Protein AF-A0A382YGJ0-F1 (afdb_monomer_lite)

pLDDT: mean 92.54, std 5.69, range [66.06, 98.06]

Organism: NCBI:txid408172

Sequence (85 aa):
MTYDGRHHEHFEEHGYVRLGQLLSASELSALRERIDALMLGRIATEGITFQLDGEGDEYADLPPSTLGSPKETLAYRRVDELHQD

Secondary structure (DSSP, 8-state):
----HHHHHHHHHHS-------S-HHHHHHHHHHHHHHHTTSS--TT-EEEEPPSSS-GGGPPPPEEB-SSS-S-EEEEESGGG-

Radius of gyration: 17.46 Å; chains: 1; bounding box: 31×30×43 Å

Structure (mmCIF, N/CA/C/O backbone):
data_AF-A0A382YGJ0-F1
#
_entry.id   AF-A0A382YGJ0-F1
#
loop_
_atom_site.group_PDB
_atom_site.id
_atom_site.type_symbol
_atom_site.label_atom_id
_atom_site.label_alt_id
_atom_site.label_comp_id
_atom_site.label_asym_id
_atom_site.label_entity_id
_atom_site.label_seq_id
_atom_site.pdbx_PDB_ins_code
_atom_site.Cartn_x
_atom_site.Cartn_y
_atom_site.Cartn_z
_atom_site.occupancy
_atom_site.B_iso_or_equiv
_atom_site.auth_seq_id
_atom_site.auth_comp_id
_atom_site.auth_asym_id
_atom_site.auth_atom_id
_atom_site.pdbx_PDB_model_num
ATOM 1 N N . MET A 1 1 ? -16.287 9.242 16.199 1.00 66.06 1 MET A N 1
ATOM 2 C CA . MET A 1 1 ? -16.134 8.332 17.355 1.00 66.06 1 MET A CA 1
ATOM 3 C C . MET A 1 1 ? -14.768 8.606 17.954 1.00 66.06 1 MET A C 1
ATOM 5 O O . MET A 1 1 ? -13.838 8.790 17.180 1.00 66.06 1 MET A O 1
ATOM 9 N N . THR A 1 2 ? -14.656 8.707 19.276 1.00 80.94 2 THR A N 1
ATOM 10 C CA . THR A 1 2 ? -13.401 9.069 19.954 1.00 80.94 2 THR A CA 1
ATOM 11 C C . THR A 1 2 ? -12.981 7.909 20.842 1.00 80.94 2 THR A C 1
ATOM 13 O O . THR A 1 2 ? -13.831 7.314 21.501 1.00 80.94 2 THR A O 1
ATOM 16 N N . TYR A 1 3 ? -11.693 7.575 20.826 1.00 89.62 3 TYR A N 1
ATOM 17 C CA . TYR A 1 3 ? -11.115 6.575 21.718 1.00 89.62 3 TYR A CA 1
ATOM 18 C C . TYR A 1 3 ? -11.326 6.985 23.182 1.00 89.62 3 TYR A C 1
ATOM 20 O O . TYR A 1 3 ? -11.125 8.149 23.532 1.00 89.62 3 TYR A O 1
ATOM 28 N N . ASP A 1 4 ? -11.740 6.042 24.024 1.00 92.69 4 ASP A N 1
ATOM 29 C CA . ASP A 1 4 ? -12.037 6.277 25.439 1.00 92.69 4 ASP A CA 1
ATOM 30 C C . ASP A 1 4 ? -11.465 5.164 26.335 1.00 92.69 4 ASP A C 1
ATOM 32 O O . ASP A 1 4 ? -10.824 4.225 25.859 1.00 92.69 4 ASP A O 1
ATOM 36 N N . GLY A 1 5 ? -11.713 5.265 27.644 1.00 93.44 5 GLY A N 1
ATOM 37 C CA . GLY A 1 5 ? -11.203 4.310 28.630 1.00 93.44 5 GLY A CA 1
ATOM 38 C C . GLY A 1 5 ? -11.653 2.863 28.406 1.00 93.44 5 GLY A C 1
ATOM 39 O O . GLY A 1 5 ? -10.866 1.955 28.638 1.00 93.44 5 GLY A O 1
ATOM 40 N N . ARG A 1 6 ? -12.860 2.625 27.873 1.00 92.69 6 ARG A N 1
ATOM 41 C CA . ARG A 1 6 ? -13.336 1.257 27.592 1.00 92.69 6 ARG A CA 1
ATOM 42 C C . ARG A 1 6 ? -12.589 0.636 26.423 1.00 92.69 6 ARG A C 1
ATOM 44 O O . ARG A 1 6 ? -12.300 -0.556 26.433 1.00 92.69 6 ARG A O 1
ATOM 51 N N . HIS A 1 7 ? -12.272 1.447 25.415 1.00 94.75 7 HIS A N 1
ATOM 52 C CA . HIS A 1 7 ? -11.396 1.004 24.336 1.00 94.75 7 HIS A CA 1
ATOM 53 C C . HIS A 1 7 ? -10.008 0.670 24.891 1.00 94.75 7 HIS A C 1
ATOM 55 O O . HIS A 1 7 ? -9.440 -0.354 24.532 1.00 94.75 7 HIS A O 1
ATOM 61 N N . HIS A 1 8 ? -9.479 1.492 25.797 1.00 95.06 8 HIS A N 1
ATOM 62 C CA . HIS A 1 8 ? -8.177 1.236 26.405 1.00 95.06 8 HIS A CA 1
ATOM 63 C C . HIS A 1 8 ? -8.130 -0.073 27.199 1.00 95.06 8 HIS A C 1
ATOM 65 O O . HIS A 1 8 ? -7.265 -0.900 26.935 1.00 95.06 8 HIS A O 1
ATOM 71 N N . GLU A 1 9 ? -9.109 -0.318 28.069 1.00 97.12 9 GLU A N 1
ATOM 72 C CA . GLU A 1 9 ? -9.222 -1.573 28.825 1.00 97.12 9 GLU A CA 1
ATOM 73 C C . GLU A 1 9 ? -9.315 -2.802 27.902 1.00 97.12 9 GLU A C 1
ATOM 75 O O . GLU A 1 9 ? -8.595 -3.778 28.095 1.00 97.12 9 GLU A O 1
ATOM 80 N N . HIS A 1 10 ? -10.129 -2.736 26.840 1.00 96.44 10 HIS A N 1
ATOM 81 C CA . HIS A 1 10 ? -10.242 -3.829 25.866 1.00 96.44 10 HIS A CA 1
ATOM 82 C C . HIS A 1 10 ? -8.928 -4.075 25.106 1.00 96.44 10 HIS A C 1
ATOM 84 O O . HIS A 1 10 ? -8.600 -5.217 24.784 1.00 96.44 10 HIS A O 1
ATOM 90 N N . PHE A 1 11 ? -8.176 -3.020 24.780 1.00 97.00 11 PHE A N 1
ATOM 91 C CA . PHE A 1 11 ? -6.876 -3.164 24.127 1.00 97.00 11 PHE A CA 1
ATOM 92 C C . PHE A 1 11 ? -5.861 -3.857 25.039 1.00 97.00 11 PHE A C 1
ATOM 94 O O . PHE A 1 11 ? -5.175 -4.762 24.578 1.00 97.00 11 PHE A O 1
ATOM 101 N N . GLU A 1 12 ? -5.793 -3.475 26.314 1.00 98.06 12 GLU A N 1
ATOM 102 C CA . GLU A 1 12 ? -4.908 -4.119 27.293 1.00 98.06 12 GLU A CA 1
ATOM 103 C C . GLU A 1 12 ? -5.252 -5.609 27.477 1.00 98.06 12 GLU A C 1
ATOM 105 O O . GLU A 1 12 ? -4.355 -6.444 27.561 1.00 98.06 12 GLU A O 1
ATOM 110 N N . GLU A 1 13 ? -6.542 -5.969 27.483 1.00 97.94 13 GLU A N 1
ATOM 111 C CA . GLU A 1 13 ? -6.981 -7.362 27.652 1.00 97.94 13 GLU A CA 1
ATOM 112 C C . GLU A 1 13 ? -6.797 -8.219 26.386 1.00 97.94 13 GLU A C 1
ATOM 114 O O . GLU A 1 13 ? -6.408 -9.386 26.469 1.00 97.94 13 GLU A O 1
ATOM 119 N N . HIS A 1 14 ? -7.075 -7.665 25.202 1.00 97.50 14 HIS A N 1
ATOM 120 C CA . HIS A 1 14 ? -7.189 -8.445 23.962 1.00 97.50 14 HIS A CA 1
ATOM 121 C C . HIS A 1 14 ? -6.122 -8.131 22.903 1.00 97.50 14 HIS A C 1
ATOM 123 O O . HIS A 1 14 ? -6.040 -8.832 21.895 1.00 97.50 14 HIS A O 1
ATOM 129 N N . GLY A 1 15 ? -5.323 -7.079 23.085 1.00 97.19 15 GLY A N 1
ATOM 130 C CA . GLY A 1 15 ? -4.305 -6.625 22.130 1.00 97.19 15 GLY A CA 1
ATOM 131 C C . GLY A 1 15 ? -4.859 -5.922 20.884 1.00 97.19 15 GLY A C 1
ATOM 132 O O . GLY A 1 15 ? -4.102 -5.621 19.962 1.00 97.19 15 GLY A O 1
ATOM 133 N N . TYR A 1 16 ? -6.169 -5.659 20.817 1.00 95.62 16 TYR A N 1
ATOM 134 C CA . TYR A 1 16 ? -6.805 -4.929 19.717 1.00 95.62 16 TYR A CA 1
ATOM 135 C C . TYR A 1 16 ? -8.057 -4.173 20.178 1.00 95.62 16 TYR A C 1
ATOM 137 O O . TYR A 1 16 ? -8.650 -4.475 21.211 1.00 95.62 16 TYR A O 1
ATOM 145 N N . VAL A 1 17 ? -8.498 -3.209 19.365 1.00 95.88 17 VAL A N 1
ATOM 146 C CA . VAL A 1 17 ? -9.748 -2.457 19.548 1.00 95.88 17 VAL A CA 1
ATOM 147 C C . VAL A 1 17 ? -10.447 -2.271 18.208 1.00 95.88 17 VAL A C 1
ATOM 149 O O . VAL A 1 17 ? -9.812 -1.984 17.195 1.00 95.88 17 VAL A O 1
ATOM 152 N N . ARG A 1 18 ? -11.781 -2.362 18.204 1.00 92.38 18 ARG A N 1
ATOM 153 C CA . ARG A 1 18 ? -12.607 -1.996 17.049 1.00 92.38 18 ARG A CA 1
ATOM 154 C C . ARG A 1 18 ? -13.126 -0.565 17.200 1.00 92.38 18 ARG A C 1
ATOM 156 O O . ARG A 1 18 ? -14.006 -0.315 18.011 1.00 92.38 18 ARG A O 1
ATOM 163 N N . LEU A 1 19 ? -12.642 0.352 16.363 1.00 91.56 19 LEU A N 1
ATOM 164 C CA . LEU A 1 19 ? -13.032 1.774 16.381 1.00 91.56 19 LEU A CA 1
ATOM 165 C C . LEU A 1 19 ? -14.275 2.106 15.534 1.00 91.56 19 LEU A C 1
ATOM 167 O O . LEU A 1 19 ? -14.642 3.269 15.395 1.00 91.56 19 LEU A O 1
ATOM 171 N N . GLY A 1 20 ? -14.917 1.098 14.940 1.00 90.69 20 GLY A N 1
ATOM 172 C CA . GLY A 1 20 ? -16.036 1.309 14.023 1.00 90.69 20 GLY A CA 1
ATOM 173 C C . GLY A 1 20 ? -15.596 1.911 12.684 1.00 90.69 20 GLY A C 1
ATOM 174 O O . GLY A 1 20 ? -14.507 1.621 12.192 1.00 90.69 20 GLY A O 1
ATOM 175 N N . GLN A 1 21 ? -16.472 2.703 12.066 1.00 92.56 21 GLN A N 1
ATOM 176 C CA . GLN A 1 21 ? -16.193 3.366 10.794 1.00 92.56 21 GLN A CA 1
ATOM 177 C C . GLN A 1 21 ? -15.444 4.682 11.039 1.00 92.56 21 GLN A C 1
ATOM 179 O O . GLN A 1 21 ? -15.993 5.604 11.641 1.00 92.56 21 GLN A O 1
ATOM 184 N N . LEU A 1 22 ? -14.201 4.758 10.557 1.00 92.25 22 LEU A N 1
ATOM 185 C CA . LEU A 1 22 ? -13.353 5.950 10.675 1.00 92.25 22 LEU A CA 1
ATOM 186 C C . LEU A 1 22 ? -13.423 6.869 9.452 1.00 92.25 22 LEU A C 1
ATOM 188 O O . LEU A 1 22 ? -13.248 8.072 9.594 1.00 92.25 22 LEU A O 1
ATOM 192 N N . LEU A 1 23 ? -13.690 6.300 8.275 1.00 94.88 23 LEU A N 1
ATOM 193 C CA . LEU A 1 23 ? -13.753 7.012 7.001 1.00 94.88 23 LEU A CA 1
ATOM 194 C C . LEU A 1 23 ? -15.111 6.791 6.338 1.00 94.88 23 LEU A C 1
ATOM 196 O O . LEU A 1 23 ? -15.694 5.703 6.408 1.00 94.88 23 LEU A O 1
ATOM 200 N N . SER A 1 24 ? -15.610 7.811 5.656 1.00 96.62 24 SER A N 1
ATOM 201 C CA . SER A 1 24 ? -16.697 7.675 4.691 1.00 96.62 24 SER A CA 1
A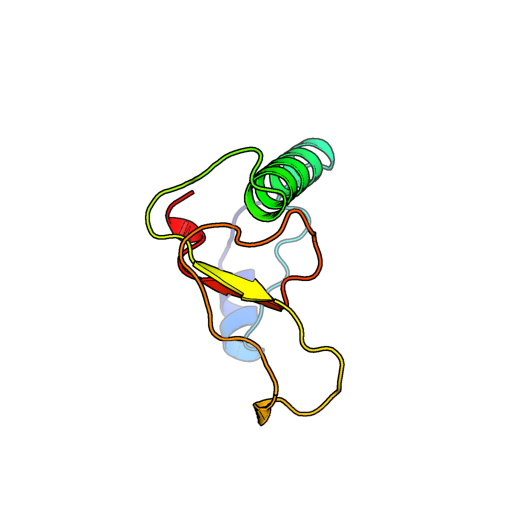TOM 202 C C . SER A 1 24 ? -16.265 6.824 3.490 1.00 96.62 24 SER A C 1
ATOM 204 O O . SER A 1 24 ? -15.078 6.628 3.221 1.00 96.62 24 SER A O 1
ATOM 206 N N . ALA A 1 25 ? -17.242 6.332 2.725 1.00 96.75 25 ALA A N 1
ATOM 207 C CA . ALA A 1 25 ? -16.961 5.583 1.500 1.00 96.75 25 ALA A CA 1
ATOM 208 C C . ALA A 1 25 ? -16.175 6.420 0.472 1.00 96.75 25 ALA A C 1
ATOM 210 O O . ALA A 1 25 ? -15.305 5.888 -0.213 1.00 96.75 25 ALA A O 1
ATOM 211 N N . SER A 1 26 ? -16.447 7.727 0.396 1.00 97.94 26 SER A N 1
ATOM 212 C CA . SER A 1 26 ? -15.733 8.656 -0.484 1.00 97.94 26 SER A CA 1
ATOM 213 C C . SER A 1 26 ? -14.285 8.876 -0.055 1.00 97.94 26 SER A C 1
ATOM 215 O O . SER A 1 26 ? -13.403 8.864 -0.905 1.00 97.94 26 SER A O 1
ATOM 217 N N . GLU A 1 27 ? -14.018 9.023 1.246 1.00 97.56 27 GLU A N 1
ATOM 218 C CA . GLU A 1 27 ? -12.645 9.177 1.752 1.00 97.56 27 GLU A CA 1
ATOM 219 C C . GLU A 1 27 ? -11.825 7.906 1.516 1.00 97.56 27 GLU A C 1
ATOM 221 O O . GLU A 1 27 ? -10.687 7.979 1.060 1.00 97.56 27 GLU A O 1
ATOM 226 N N . LEU A 1 28 ? -12.419 6.728 1.737 1.00 97.19 28 LEU A N 1
ATOM 227 C CA . LEU A 1 28 ? -11.761 5.460 1.425 1.00 97.19 28 LEU A CA 1
ATOM 228 C C . LEU A 1 28 ? -11.501 5.299 -0.084 1.00 97.19 28 LEU A C 1
ATOM 230 O O . LEU A 1 28 ? -10.447 4.793 -0.463 1.00 97.19 28 LEU A O 1
ATOM 234 N N . SER A 1 29 ? -12.433 5.725 -0.945 1.00 97.94 29 SER A N 1
ATOM 235 C CA . SER A 1 29 ? -12.225 5.718 -2.403 1.00 97.94 29 SER A CA 1
ATOM 236 C C . SER A 1 29 ? -11.061 6.619 -2.802 1.00 97.94 29 SER A C 1
ATOM 238 O O . SER A 1 29 ? -10.193 6.186 -3.551 1.00 97.94 29 SER A O 1
ATOM 240 N N . ALA A 1 30 ? -10.990 7.827 -2.240 1.00 98.00 30 ALA A N 1
ATOM 241 C CA . ALA A 1 30 ? -9.918 8.773 -2.533 1.00 98.00 30 ALA A CA 1
ATOM 242 C C . ALA A 1 30 ? -8.532 8.226 -2.144 1.00 98.00 30 ALA A C 1
ATOM 244 O O . ALA A 1 30 ? -7.585 8.357 -2.917 1.00 98.00 30 ALA A O 1
ATOM 245 N N . LEU A 1 31 ? -8.414 7.553 -0.991 1.00 96.88 31 LEU A N 1
ATOM 246 C CA . LEU A 1 31 ? -7.164 6.893 -0.589 1.00 96.88 31 LEU A CA 1
ATOM 247 C C . LEU A 1 31 ? -6.766 5.769 -1.555 1.00 96.88 31 LEU A C 1
ATOM 249 O O . LEU A 1 31 ? -5.594 5.641 -1.903 1.00 96.88 31 LEU A O 1
ATOM 253 N N . ARG A 1 32 ? -7.739 4.975 -2.019 1.00 96.88 32 ARG A N 1
ATOM 254 C CA . ARG A 1 32 ? -7.503 3.905 -3.002 1.00 96.88 32 ARG A CA 1
ATOM 255 C C . ARG A 1 32 ? -7.041 4.462 -4.345 1.00 96.88 32 ARG A C 1
ATOM 257 O O . ARG A 1 32 ? -6.073 3.976 -4.911 1.00 96.88 32 ARG A O 1
ATOM 264 N N . GLU A 1 33 ? -7.689 5.514 -4.828 1.00 97.81 33 GLU A N 1
ATOM 265 C CA . GLU A 1 33 ? -7.306 6.180 -6.075 1.00 97.81 33 GLU A CA 1
ATOM 266 C C . GLU A 1 33 ? -5.901 6.793 -5.993 1.00 97.81 33 GLU A C 1
ATOM 268 O O . GLU A 1 33 ? -5.141 6.718 -6.961 1.00 97.81 33 GLU A O 1
ATOM 273 N N . ARG A 1 34 ? -5.528 7.357 -4.834 1.00 97.00 34 ARG A N 1
ATOM 274 C CA . ARG A 1 34 ? -4.186 7.901 -4.587 1.00 97.00 34 ARG A CA 1
ATOM 275 C C . ARG A 1 34 ? -3.110 6.816 -4.667 1.00 97.00 34 ARG A C 1
ATOM 277 O O . ARG A 1 34 ? -2.137 7.003 -5.398 1.00 97.00 34 ARG A O 1
ATOM 284 N N . ILE A 1 35 ? -3.293 5.685 -3.979 1.00 95.88 35 ILE A N 1
ATOM 285 C CA . ILE A 1 35 ? -2.314 4.588 -4.026 1.00 95.88 35 ILE A CA 1
ATOM 286 C C . ILE A 1 35 ? -2.272 3.908 -5.401 1.00 95.88 35 ILE A C 1
ATOM 288 O O . ILE A 1 35 ? -1.184 3.622 -5.893 1.00 95.88 35 ILE A O 1
ATOM 292 N N . ASP A 1 36 ? -3.411 3.750 -6.084 1.00 97.19 36 ASP A N 1
ATOM 293 C CA . ASP A 1 36 ? -3.442 3.222 -7.453 1.00 97.19 36 ASP A CA 1
ATOM 294 C C . ASP A 1 36 ? -2.663 4.132 -8.408 1.00 97.19 36 ASP A C 1
ATOM 296 O O . ASP A 1 36 ? -1.913 3.661 -9.260 1.00 97.19 36 ASP A O 1
ATOM 300 N N . ALA A 1 37 ? -2.807 5.451 -8.275 1.00 97.12 37 ALA A N 1
ATOM 301 C CA . ALA A 1 37 ? -2.071 6.398 -9.099 1.00 97.12 37 ALA A CA 1
ATOM 302 C C . ALA A 1 37 ? -0.556 6.345 -8.840 1.00 97.12 37 ALA A C 1
ATOM 304 O O . ALA A 1 37 ? 0.208 6.435 -9.804 1.00 97.12 37 ALA A O 1
ATOM 305 N N . LEU A 1 38 ? -0.129 6.157 -7.584 1.00 95.94 38 LEU A N 1
ATOM 306 C CA . LEU A 1 38 ? 1.272 5.910 -7.233 1.00 95.94 38 LEU A CA 1
ATOM 307 C C . LEU A 1 38 ? 1.776 4.612 -7.873 1.00 95.94 38 LEU A C 1
A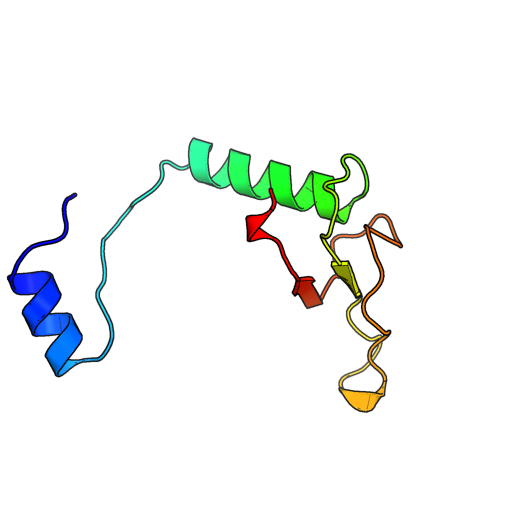TOM 309 O O . LEU A 1 38 ? 2.743 4.640 -8.629 1.00 95.94 38 LEU A O 1
ATOM 313 N N . MET A 1 39 ? 1.095 3.486 -7.642 1.00 95.38 39 MET A N 1
ATOM 314 C CA . MET A 1 39 ? 1.477 2.162 -8.162 1.00 95.38 39 MET A CA 1
ATOM 315 C C . MET A 1 39 ? 1.529 2.137 -9.696 1.00 95.38 39 MET A C 1
ATOM 317 O O . MET A 1 39 ? 2.434 1.561 -10.293 1.00 95.38 39 MET A O 1
ATOM 321 N N . LEU A 1 40 ? 0.601 2.828 -10.358 1.00 96.31 40 LEU A N 1
ATOM 322 C CA . LEU A 1 40 ? 0.566 2.947 -11.816 1.00 96.31 40 LEU A CA 1
ATOM 323 C C . LEU A 1 40 ? 1.560 3.981 -12.368 1.00 96.31 40 LEU A C 1
ATOM 325 O O . LEU A 1 40 ? 1.552 4.224 -13.569 1.00 96.31 40 LEU A O 1
ATOM 329 N N . GLY A 1 41 ? 2.375 4.619 -11.524 1.00 94.44 41 GLY A N 1
ATOM 330 C CA . GLY A 1 41 ? 3.374 5.607 -11.940 1.00 94.44 41 GLY A CA 1
ATOM 331 C C . GLY A 1 41 ? 2.784 6.908 -12.495 1.00 94.44 41 GLY A C 1
ATOM 332 O O . GLY A 1 41 ? 3.498 7.699 -13.104 1.00 94.44 41 GLY A O 1
ATOM 333 N N . ARG A 1 42 ? 1.483 7.158 -12.291 1.00 95.81 42 ARG A N 1
ATOM 334 C CA . ARG A 1 42 ? 0.805 8.391 -12.738 1.00 95.81 42 ARG A CA 1
ATOM 335 C C . ARG A 1 42 ? 1.255 9.604 -11.933 1.00 95.81 42 ARG A C 1
ATOM 337 O O . ARG A 1 42 ? 1.193 10.732 -12.414 1.00 95.81 42 ARG A O 1
ATOM 344 N N . ILE A 1 43 ? 1.668 9.353 -10.699 1.00 94.19 43 ILE A N 1
ATOM 345 C CA . ILE A 1 43 ? 2.236 10.314 -9.763 1.00 94.19 43 ILE A CA 1
ATOM 346 C C . ILE A 1 43 ? 3.426 9.657 -9.068 1.00 94.19 43 ILE A C 1
ATOM 348 O O . ILE A 1 43 ? 3.473 8.435 -8.935 1.00 94.19 43 ILE A O 1
ATOM 352 N N . ALA A 1 44 ? 4.381 10.471 -8.634 1.00 91.31 44 ALA A N 1
ATOM 353 C CA . ALA A 1 44 ? 5.578 10.010 -7.951 1.00 91.31 44 ALA A CA 1
ATOM 354 C C . ALA A 1 44 ? 5.780 10.815 -6.667 1.00 91.31 44 ALA A C 1
ATOM 356 O O . ALA A 1 44 ? 5.673 12.042 -6.682 1.00 91.31 44 ALA A O 1
ATOM 357 N N . THR A 1 45 ? 6.100 10.104 -5.592 1.00 93.50 45 THR A N 1
ATOM 358 C CA . THR A 1 45 ? 6.493 10.666 -4.300 1.00 93.50 45 THR A CA 1
ATOM 359 C C . THR A 1 45 ? 7.915 10.193 -4.015 1.00 93.50 45 THR A C 1
ATOM 361 O O . THR A 1 45 ? 8.239 9.019 -4.212 1.00 93.50 45 THR A O 1
ATOM 364 N N . GLU A 1 46 ? 8.791 11.119 -3.633 1.00 94.00 46 GLU A N 1
ATOM 365 C CA . GLU A 1 46 ? 10.201 10.823 -3.382 1.00 94.00 46 GLU A CA 1
ATOM 366 C C . GLU A 1 46 ? 10.356 9.870 -2.186 1.00 94.00 46 GLU A C 1
ATOM 368 O O . GLU A 1 46 ? 9.617 9.951 -1.211 1.00 94.00 46 GLU A O 1
ATOM 373 N N . GLY A 1 47 ? 11.310 8.941 -2.270 1.00 93.44 47 GLY A N 1
ATOM 374 C CA . GLY A 1 47 ? 11.605 7.991 -1.191 1.00 93.44 47 GLY A CA 1
ATOM 375 C C . GLY A 1 47 ? 10.723 6.740 -1.159 1.00 93.44 47 GLY A C 1
ATOM 376 O O . GLY A 1 47 ? 11.143 5.742 -0.578 1.00 93.44 47 GLY A O 1
ATOM 377 N N . ILE A 1 48 ? 9.571 6.733 -1.837 1.00 95.88 48 ILE A N 1
ATOM 378 C CA . ILE A 1 48 ? 8.725 5.535 -1.920 1.00 95.88 48 ILE A CA 1
ATOM 379 C C . ILE A 1 48 ? 9.378 4.486 -2.827 1.00 95.88 48 ILE A C 1
ATOM 381 O O . ILE A 1 48 ? 9.797 4.778 -3.955 1.00 95.88 48 ILE A O 1
ATOM 385 N N . THR A 1 49 ? 9.431 3.241 -2.348 1.00 96.00 49 THR A N 1
ATOM 386 C CA . THR A 1 49 ? 9.899 2.096 -3.141 1.00 96.00 49 THR A CA 1
ATOM 387 C C . THR A 1 49 ? 8.816 1.037 -3.288 1.00 96.00 49 THR A C 1
ATOM 389 O O . THR A 1 49 ? 7.953 0.877 -2.424 1.00 96.00 49 THR A O 1
ATOM 392 N N . PHE A 1 50 ? 8.863 0.309 -4.399 1.00 95.94 50 PHE A N 1
ATOM 393 C CA . PHE A 1 50 ? 7.864 -0.684 -4.769 1.00 95.94 50 PHE A CA 1
ATOM 394 C C . PHE A 1 50 ? 8.529 -2.030 -5.046 1.00 95.94 50 PHE A C 1
ATOM 396 O O . PHE A 1 50 ? 9.549 -2.093 -5.732 1.00 95.94 50 PHE A O 1
ATOM 403 N N . GLN A 1 51 ? 7.931 -3.112 -4.545 1.00 95.19 51 GLN A N 1
ATOM 404 C CA . GLN A 1 51 ? 8.336 -4.487 -4.830 1.00 95.19 51 GLN A CA 1
ATOM 405 C C . GLN A 1 51 ? 7.221 -5.203 -5.590 1.00 95.19 51 GLN A C 1
ATOM 407 O O . GLN A 1 51 ? 6.110 -5.355 -5.070 1.00 95.19 51 GLN A O 1
ATOM 412 N N . LEU A 1 52 ? 7.504 -5.616 -6.828 1.00 94.00 52 LEU A N 1
ATOM 413 C CA . LEU A 1 52 ? 6.568 -6.420 -7.615 1.00 94.00 52 LEU A CA 1
ATOM 414 C C . LEU A 1 52 ? 6.314 -7.757 -6.922 1.00 94.00 52 LEU A C 1
ATOM 416 O O . LEU A 1 52 ? 7.198 -8.299 -6.255 1.00 94.00 52 LEU A O 1
ATOM 420 N N . ASP A 1 53 ? 5.107 -8.282 -7.094 1.00 89.88 53 ASP A N 1
ATOM 421 C CA . ASP A 1 53 ? 4.858 -9.671 -6.737 1.00 89.88 53 ASP A CA 1
ATOM 422 C C . ASP A 1 53 ? 5.596 -10.604 -7.711 1.00 89.88 53 ASP A C 1
ATOM 424 O O . ASP A 1 53 ? 5.851 -10.250 -8.868 1.00 89.88 53 ASP A O 1
ATOM 428 N N . GLY A 1 54 ? 6.000 -11.771 -7.219 1.00 80.19 54 GLY A N 1
ATOM 429 C CA . GLY A 1 54 ? 6.688 -12.777 -8.027 1.00 80.19 54 GLY A CA 1
ATOM 430 C C . GLY A 1 54 ? 5.728 -13.495 -8.974 1.00 80.19 54 GLY A C 1
ATOM 431 O O . GLY A 1 54 ? 4.512 -13.444 -8.810 1.00 80.19 54 GLY A O 1
ATOM 432 N N . GLU A 1 55 ? 6.272 -14.211 -9.959 1.00 80.94 55 GLU A N 1
ATOM 433 C CA . GLU A 1 55 ? 5.466 -15.097 -10.816 1.00 80.94 55 GLU A CA 1
ATOM 434 C C . GLU A 1 55 ? 5.141 -16.447 -10.142 1.00 80.94 55 GLU A C 1
ATOM 436 O O . GLU A 1 55 ? 4.331 -17.214 -10.661 1.00 80.94 55 GLU A O 1
ATOM 441 N N . GLY A 1 56 ? 5.746 -16.735 -8.984 1.00 79.00 56 GLY A N 1
ATOM 442 C CA . GLY A 1 56 ? 5.564 -17.974 -8.229 1.00 79.00 56 GLY A CA 1
ATOM 443 C C . GLY A 1 56 ? 5.500 -17.757 -6.716 1.00 79.00 56 GLY A C 1
ATOM 444 O O . GLY A 1 56 ? 5.597 -16.636 -6.220 1.00 79.00 56 GLY A O 1
ATOM 445 N N . ASP A 1 57 ? 5.348 -18.859 -5.980 1.00 77.75 57 ASP A N 1
ATOM 446 C CA . ASP A 1 57 ? 5.121 -18.839 -4.528 1.00 77.75 57 ASP A CA 1
ATOM 447 C C . ASP A 1 57 ? 6.414 -18.726 -3.699 1.00 77.75 57 A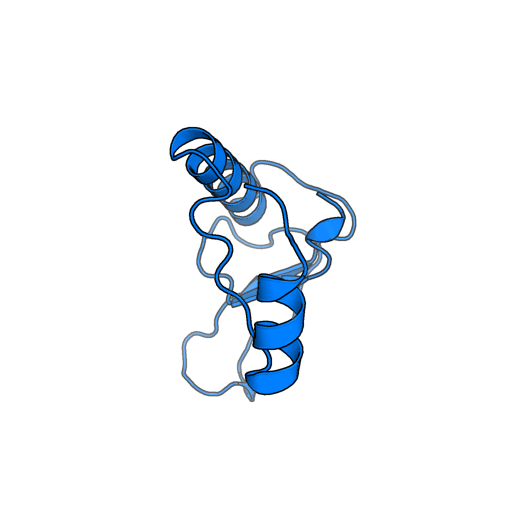SP A C 1
ATOM 449 O O . ASP A 1 57 ? 6.365 -18.480 -2.488 1.00 77.75 57 ASP A O 1
ATOM 453 N N . GLU A 1 58 ? 7.584 -18.905 -4.320 1.00 83.88 58 GLU A N 1
ATOM 454 C CA . GLU A 1 58 ? 8.864 -18.836 -3.620 1.00 83.88 58 GLU A CA 1
ATOM 455 C C . GLU A 1 58 ? 9.269 -17.388 -3.340 1.00 83.88 58 GLU A C 1
ATOM 457 O O . GLU A 1 58 ? 9.556 -16.595 -4.232 1.00 83.88 58 GLU A O 1
ATOM 462 N N . TYR A 1 59 ? 9.366 -17.048 -2.053 1.00 79.81 59 TYR A N 1
ATOM 463 C CA . TYR A 1 59 ? 9.775 -15.712 -1.617 1.00 79.81 59 TYR A CA 1
ATOM 464 C C . TYR A 1 59 ? 11.186 -15.328 -2.105 1.00 79.81 59 TYR A C 1
ATOM 466 O O . TYR A 1 59 ? 11.48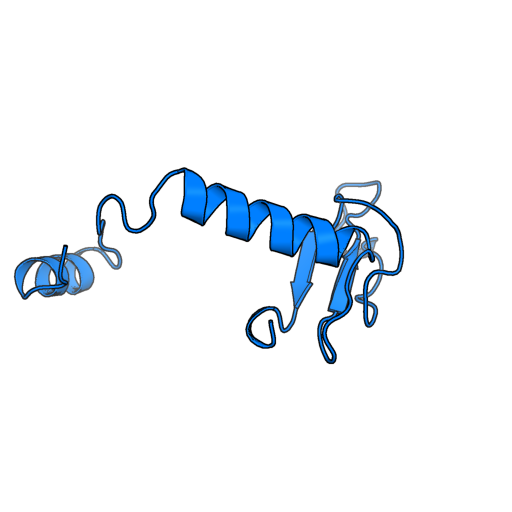3 -14.146 -2.270 1.00 79.81 59 TYR A O 1
ATOM 474 N N . ALA A 1 60 ? 12.057 -16.317 -2.329 1.00 84.00 60 ALA A N 1
ATOM 475 C CA . ALA A 1 60 ? 13.416 -16.104 -2.824 1.00 84.00 60 ALA A CA 1
ATOM 476 C C . ALA A 1 60 ? 13.458 -15.565 -4.265 1.00 84.00 60 ALA A C 1
ATOM 478 O O . ALA A 1 60 ? 14.415 -14.878 -4.617 1.00 84.00 60 ALA A O 1
ATOM 479 N N . ASP A 1 61 ? 12.411 -15.818 -5.055 1.00 86.75 61 ASP A N 1
ATOM 480 C CA . ASP A 1 61 ? 12.305 -15.390 -6.453 1.00 86.75 61 ASP A CA 1
ATOM 481 C C . ASP A 1 61 ? 11.654 -14.006 -6.604 1.00 86.75 61 ASP A C 1
ATOM 483 O O . ASP A 1 61 ? 11.431 -13.529 -7.720 1.00 86.75 61 ASP A O 1
ATOM 487 N N . LEU A 1 62 ? 11.335 -13.334 -5.490 1.00 88.75 62 LEU A N 1
ATOM 488 C CA . LEU A 1 62 ? 10.728 -12.011 -5.539 1.00 88.75 62 LEU A CA 1
ATOM 489 C C . LEU A 1 62 ? 11.701 -10.979 -6.130 1.00 88.75 62 LEU A C 1
ATOM 491 O O . LEU A 1 62 ? 12.847 -10.877 -5.678 1.00 88.75 62 LEU A O 1
ATOM 495 N N . PRO A 1 63 ? 11.238 -10.141 -7.075 1.00 90.00 63 PRO A N 1
ATOM 496 C CA . PRO A 1 63 ? 12.019 -9.013 -7.562 1.00 90.00 63 PRO A CA 1
ATOM 497 C C . PRO A 1 63 ? 12.469 -8.097 -6.411 1.00 90.00 63 PRO A C 1
ATOM 499 O O . PRO A 1 63 ? 11.758 -7.970 -5.409 1.00 90.00 63 PRO A O 1
ATOM 502 N N . PRO A 1 64 ? 13.627 -7.423 -6.518 1.00 90.75 64 PRO A N 1
ATOM 503 C CA . PRO A 1 64 ? 14.043 -6.448 -5.514 1.00 90.75 64 PRO A CA 1
ATOM 504 C C . PRO A 1 64 ? 13.092 -5.239 -5.482 1.00 90.75 64 PRO A C 1
ATOM 506 O O . PRO A 1 64 ? 12.476 -4.902 -6.494 1.00 90.75 64 PRO A O 1
ATOM 509 N N . SER A 1 65 ? 13.007 -4.557 -4.333 1.00 92.62 65 SER A N 1
ATOM 510 C CA . SER A 1 65 ? 12.345 -3.248 -4.255 1.00 92.62 65 SER A CA 1
ATOM 511 C C . SER A 1 65 ? 13.088 -2.231 -5.128 1.00 92.62 65 SER A C 1
ATOM 513 O O . SER A 1 65 ? 14.320 -2.174 -5.121 1.00 92.62 65 SER A O 1
ATOM 515 N N . THR A 1 66 ? 12.349 -1.388 -5.840 1.00 92.69 66 THR A N 1
ATOM 516 C CA . THR A 1 66 ? 12.895 -0.322 -6.692 1.00 92.69 66 THR A CA 1
ATOM 517 C C . THR A 1 66 ? 12.330 1.034 -6.297 1.00 92.69 66 THR A C 1
ATOM 519 O O . THR A 1 66 ? 11.179 1.121 -5.877 1.00 92.69 66 THR A O 1
ATOM 522 N N . LEU A 1 67 ? 13.121 2.098 -6.455 1.00 90.75 67 LEU A N 1
ATOM 523 C CA . LEU A 1 67 ? 12.660 3.468 -6.228 1.00 90.75 67 LEU A CA 1
ATOM 524 C C . LEU A 1 67 ? 11.623 3.871 -7.284 1.00 90.75 67 LEU A C 1
ATOM 526 O O . LEU A 1 67 ? 11.874 3.720 -8.481 1.00 90.75 67 LEU A O 1
ATOM 530 N N . GLY A 1 68 ? 10.488 4.412 -6.835 1.00 88.31 68 GLY A N 1
ATOM 531 C CA . GLY A 1 68 ? 9.349 4.699 -7.705 1.00 88.31 68 GLY A CA 1
ATOM 532 C C . GLY A 1 68 ? 8.728 3.436 -8.312 1.00 88.31 68 GLY A C 1
ATOM 533 O O . GLY A 1 68 ? 9.116 2.315 -7.986 1.00 88.31 68 GLY A O 1
ATOM 534 N N . SER A 1 69 ? 7.742 3.620 -9.188 1.00 86.12 69 SER A N 1
ATOM 535 C CA . SER A 1 69 ? 6.955 2.523 -9.767 1.00 86.12 69 SER A CA 1
ATOM 536 C C . SER A 1 69 ? 7.599 2.009 -11.060 1.00 86.12 69 SER A C 1
ATOM 538 O O . SER A 1 69 ? 7.433 2.638 -12.107 1.00 86.12 69 SER A O 1
ATOM 540 N N . PRO A 1 70 ? 8.337 0.880 -11.040 1.00 83.06 70 PRO A N 1
ATOM 541 C CA . PRO A 1 70 ? 9.087 0.386 -12.201 1.00 83.06 70 PRO A CA 1
ATOM 542 C C . PRO A 1 70 ? 8.184 -0.113 -13.337 1.00 83.06 70 PRO A C 1
ATOM 544 O O . PRO A 1 70 ? 8.630 -0.238 -14.477 1.00 83.06 70 PRO A O 1
ATOM 547 N N . LYS A 1 71 ? 6.928 -0.449 -13.027 1.00 89.69 71 LYS A N 1
ATOM 5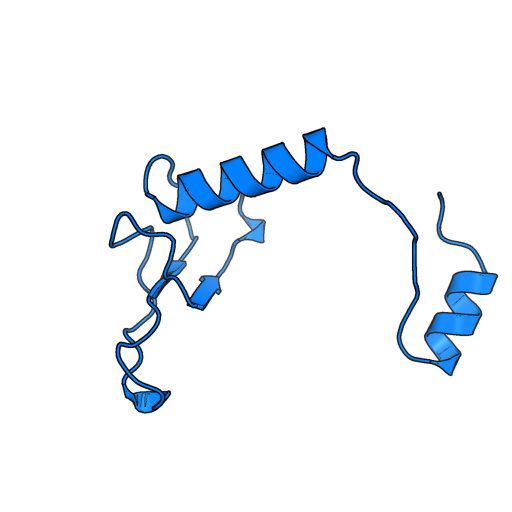48 C CA . LYS A 1 71 ? 5.937 -0.985 -13.960 1.00 89.69 71 LYS A CA 1
ATOM 549 C C . LYS A 1 71 ? 4.567 -0.374 -13.682 1.00 89.69 71 LYS A C 1
ATOM 551 O O . LYS A 1 71 ? 4.139 -0.282 -12.538 1.00 89.69 71 LYS A O 1
ATOM 556 N N . GLU A 1 72 ? 3.834 -0.024 -14.729 1.00 94.38 72 GLU A N 1
ATOM 557 C CA . GLU A 1 72 ? 2.455 0.451 -14.595 1.00 94.38 72 GLU A CA 1
ATOM 55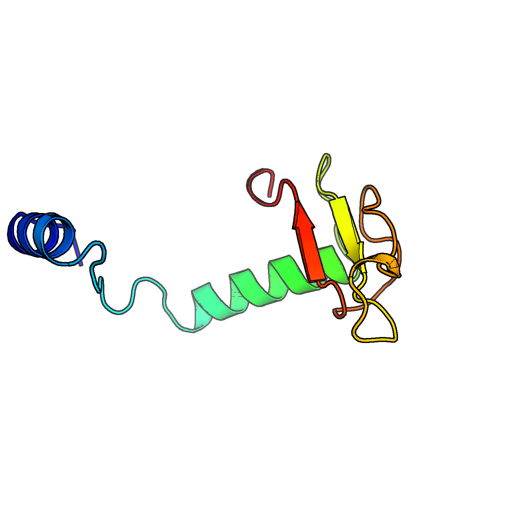8 C C . GLU A 1 72 ? 1.523 -0.728 -14.253 1.00 94.38 72 GLU A C 1
ATOM 560 O O . GLU A 1 72 ? 0.918 -1.353 -15.124 1.00 94.38 72 GLU A O 1
ATOM 565 N N . THR A 1 73 ? 1.458 -1.115 -12.978 1.00 94.06 73 THR A N 1
ATOM 566 C CA . THR A 1 73 ? 0.646 -2.248 -12.511 1.00 94.06 73 THR A CA 1
ATOM 567 C C . THR A 1 73 ? 0.167 -2.053 -11.074 1.00 94.06 73 THR A C 1
ATOM 569 O O . THR A 1 73 ? 0.719 -1.253 -10.333 1.00 94.06 73 THR A O 1
ATOM 572 N N . LEU A 1 74 ? -0.854 -2.809 -10.668 1.00 94.88 74 LEU A N 1
ATOM 573 C CA . LEU A 1 74 ? -1.283 -2.916 -9.269 1.00 94.88 74 LEU A CA 1
ATOM 574 C C . LEU A 1 74 ? -0.730 -4.179 -8.585 1.00 94.88 74 LEU A C 1
ATOM 576 O O . LEU A 1 74 ? -0.981 -4.404 -7.407 1.00 94.88 74 LEU A O 1
ATOM 580 N N . ALA A 1 75 ? 0.029 -5.008 -9.309 1.00 94.19 75 ALA A N 1
ATOM 581 C CA . ALA A 1 75 ? 0.597 -6.263 -8.817 1.00 94.19 75 ALA A CA 1
ATOM 582 C C . ALA A 1 75 ? 1.897 -6.051 -8.015 1.00 94.19 75 ALA A C 1
ATOM 584 O O . ALA A 1 75 ? 2.903 -6.721 -8.244 1.00 94.19 75 ALA A O 1
ATOM 585 N N . TYR A 1 76 ? 1.890 -5.081 -7.100 1.00 94.06 76 TYR A N 1
ATOM 586 C CA . TYR A 1 76 ? 2.964 -4.893 -6.130 1.00 94.06 76 TYR A CA 1
ATOM 587 C C . TYR A 1 76 ? 2.595 -5.578 -4.822 1.00 94.06 76 TYR A C 1
ATOM 589 O O . TYR A 1 76 ? 1.489 -5.408 -4.310 1.00 94.06 76 TYR A O 1
ATOM 597 N N . ARG A 1 77 ? 3.541 -6.326 -4.258 1.00 93.44 77 ARG A N 1
ATOM 598 C CA . ARG A 1 77 ? 3.375 -7.000 -2.969 1.00 93.44 77 ARG A CA 1
ATOM 599 C C . ARG A 1 77 ? 3.711 -6.091 -1.794 1.00 93.44 77 ARG A C 1
ATOM 601 O O . ARG A 1 77 ? 3.154 -6.257 -0.709 1.00 93.44 77 ARG A O 1
ATOM 608 N N . ARG A 1 78 ? 4.642 -5.155 -1.994 1.00 94.25 78 ARG A N 1
ATOM 609 C CA . ARG A 1 78 ? 5.094 -4.227 -0.957 1.00 94.25 78 ARG A CA 1
ATOM 610 C C . ARG A 1 78 ? 5.300 -2.828 -1.521 1.00 94.25 78 ARG A C 1
ATOM 612 O O . ARG A 1 78 ? 5.819 -2.667 -2.625 1.00 94.25 78 ARG A O 1
ATOM 619 N N . VAL A 1 79 ? 4.894 -1.843 -0.727 1.00 95.31 79 VAL A N 1
ATOM 620 C CA . VAL A 1 79 ? 5.169 -0.419 -0.923 1.00 95.31 79 VAL A CA 1
ATOM 621 C C . VAL A 1 79 ? 5.810 0.070 0.370 1.00 95.31 79 VAL A C 1
ATOM 623 O O . VAL A 1 79 ? 5.164 0.059 1.417 1.00 95.31 79 VAL A O 1
ATOM 626 N N . ASP A 1 80 ? 7.088 0.425 0.309 1.00 95.75 80 ASP A N 1
ATOM 627 C CA . ASP A 1 80 ? 7.861 0.881 1.465 1.00 95.75 80 ASP A CA 1
ATOM 628 C C . ASP A 1 80 ? 7.894 2.418 1.497 1.00 95.75 80 ASP A C 1
ATOM 630 O O . ASP A 1 80 ? 7.795 3.067 0.455 1.00 95.75 80 ASP A O 1
ATOM 634 N N . GLU A 1 81 ? 8.029 2.999 2.692 1.00 96.06 81 GLU A N 1
ATOM 635 C CA . GLU A 1 81 ? 8.035 4.458 2.916 1.00 96.06 81 GLU A CA 1
ATOM 636 C C . GLU A 1 81 ? 6.736 5.190 2.504 1.00 96.06 81 GLU A C 1
ATOM 638 O O . GLU A 1 81 ? 6.735 6.402 2.316 1.00 96.06 81 GLU A O 1
ATOM 643 N N . LEU A 1 82 ? 5.591 4.493 2.440 1.00 95.06 82 LEU A N 1
ATOM 644 C CA . LEU A 1 82 ? 4.296 5.080 2.039 1.00 95.06 82 LEU A CA 1
ATOM 645 C C . LEU A 1 82 ? 3.829 6.265 2.913 1.00 95.06 82 LEU A C 1
ATOM 647 O O . LEU A 1 82 ? 3.012 7.065 2.481 1.00 95.06 82 LEU A O 1
ATOM 651 N N . HIS A 1 83 ? 4.354 6.408 4.130 1.00 94.00 83 HIS A N 1
ATOM 652 C CA . HIS A 1 83 ? 4.051 7.543 5.011 1.00 94.00 83 HIS A CA 1
ATOM 653 C C . HIS A 1 83 ? 4.635 8.887 4.529 1.00 94.00 83 HIS A C 1
ATOM 655 O O . HIS A 1 83 ? 4.366 9.910 5.155 1.00 94.00 83 HIS A O 1
ATOM 661 N N . GLN A 1 84 ? 5.469 8.880 3.484 1.00 91.25 84 GLN A N 1
ATOM 662 C CA . GLN A 1 84 ? 5.982 10.083 2.817 1.00 91.25 84 GLN A CA 1
ATOM 663 C C . GLN A 1 84 ? 4.959 10.711 1.849 1.00 91.25 84 GLN A C 1
ATOM 665 O O . GLN A 1 84 ? 5.219 11.794 1.324 1.00 91.25 84 GLN A O 1
ATOM 670 N N . ASP A 1 85 ? 3.832 10.035 1.593 1.00 90.12 85 ASP A N 1
ATOM 671 C CA . ASP A 1 85 ? 2.714 10.528 0.775 1.00 90.12 85 ASP A CA 1
ATOM 672 C C . ASP A 1 85 ? 1.713 11.384 1.564 1.00 90.12 85 ASP A C 1
ATOM 674 O O . ASP A 1 85 ? 1.256 12.410 1.005 1.00 90.12 85 ASP A O 1
#

Foldseek 3Di:
DDDDPVQVVCCVVPVDGDPDDPDDPVRVVVVVVVVLCQQQQVDFFFPKWWWADAPDDDPVRTDDIDHTHPHRDPRTPDIPPPVSD